Protein AF-A0A5N5QBH6-F1 (afdb_monomer_lite)

Secondary structure (DSSP, 8-state):
---EEEEE-S--TTTTTSEEEEEEEEEES-STT--EEEEEEEEEETTEEEEEEEEEEESSTT-SSPPEEEEEEEEE-S-HHHHHHHHHHHTSS-EEEEE-SS-BHHHHHHHTT--SSEEEEE-----SS--HHHHHHHHHHHHHHTTSS-HHHHHHHHHHHHHHHHHHHHHHTT-

Sequence (175 aa):
MDNITVDNTVPVEHNEAWKLQRVTLHISPYITDRIVWKMLVWETNGLDSRIVDIFPAYDDINGAEGRATGVTVSLNLKDPRLVNLELEDECRGSFIDISMSQGNHGHLMSFLGINIIGSNAVGFRVPHRGDRVDFYLGILEHLSHIGILDPADCDDAYVYTGLIEIGCLDARQKI

Structure (mmCIF, N/CA/C/O backbone):
data_AF-A0A5N5QBH6-F1
#
_entry.id   AF-A0A5N5QBH6-F1
#
loop_
_atom_site.group_PDB
_atom_site.id
_atom_site.type_symbol
_atom_site.label_atom_id
_atom_site.label_alt_id
_atom_site.label_comp_id
_atom_site.label_asym_id
_atom_site.label_entity_id
_atom_site.label_seq_id
_atom_site.pdbx_PDB_ins_code
_atom_site.Cartn_x
_atom_site.Cartn_y
_atom_site.Cartn_z
_atom_site.occupancy
_atom_site.B_iso_or_equiv
_atom_site.auth_seq_id
_atom_site.auth_comp_id
_atom_site.auth_asym_id
_atom_site.auth_atom_id
_atom_site.pdbx_PDB_model_num
ATOM 1 N N . MET A 1 1 ? -12.413 -10.225 -18.796 1.00 50.81 1 MET A N 1
ATOM 2 C CA . MET A 1 1 ? -11.745 -9.693 -17.595 1.00 50.81 1 MET A CA 1
ATOM 3 C C . MET A 1 1 ? -10.815 -10.783 -17.146 1.00 50.81 1 MET A C 1
ATOM 5 O O . MET A 1 1 ? -11.277 -11.910 -17.006 1.00 50.81 1 MET A O 1
ATOM 9 N N . ASP A 1 2 ? -9.535 -10.472 -17.034 1.00 58.38 2 ASP A N 1
ATOM 10 C CA . ASP A 1 2 ? -8.555 -11.445 -16.579 1.00 58.38 2 ASP A CA 1
ATOM 11 C C . ASP A 1 2 ? -8.460 -11.317 -15.061 1.00 58.38 2 ASP A C 1
ATOM 13 O O . ASP A 1 2 ? -8.288 -10.211 -14.550 1.00 58.38 2 ASP A O 1
ATOM 17 N N . ASN A 1 3 ? -8.624 -12.427 -14.348 1.00 66.19 3 ASN A N 1
ATOM 18 C CA . ASN A 1 3 ? -8.496 -12.442 -12.897 1.00 66.19 3 ASN A CA 1
ATOM 19 C C . ASN A 1 3 ? -7.013 -12.487 -12.524 1.00 66.19 3 ASN A C 1
ATOM 21 O O . ASN A 1 3 ? -6.243 -13.205 -13.163 1.00 66.19 3 ASN A O 1
ATOM 25 N N . ILE A 1 4 ? -6.639 -11.765 -11.471 1.00 75.25 4 ILE A N 1
ATOM 26 C CA . ILE A 1 4 ? -5.353 -11.954 -10.793 1.00 75.25 4 ILE A CA 1
ATOM 27 C C . ILE A 1 4 ? -5.603 -12.601 -9.430 1.00 75.25 4 ILE A C 1
ATOM 29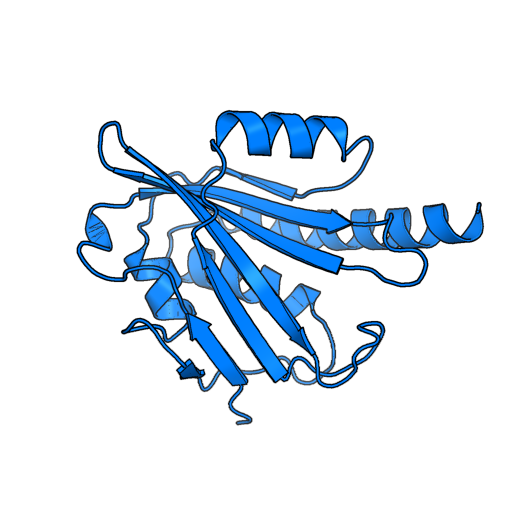 O O . ILE A 1 4 ? -6.685 -12.456 -8.849 1.00 75.25 4 ILE A O 1
ATOM 33 N N . THR A 1 5 ? -4.610 -13.326 -8.927 1.00 83.88 5 THR A N 1
ATOM 34 C CA . THR A 1 5 ? -4.676 -13.927 -7.591 1.00 83.88 5 THR A CA 1
ATOM 35 C C . THR A 1 5 ? -4.112 -12.961 -6.561 1.00 83.88 5 THR A C 1
ATOM 37 O O . THR A 1 5 ? -3.002 -12.465 -6.723 1.00 83.88 5 THR A O 1
ATOM 40 N N . VAL A 1 6 ? -4.855 -12.705 -5.491 1.00 86.38 6 VAL A N 1
ATOM 41 C CA . VAL A 1 6 ? -4.378 -11.951 -4.332 1.00 86.38 6 VAL A CA 1
ATOM 42 C C . VAL A 1 6 ? -4.112 -12.918 -3.184 1.00 86.38 6 VAL A C 1
ATOM 44 O O . VAL A 1 6 ? -5.047 -13.470 -2.603 1.00 86.38 6 VAL A O 1
ATOM 47 N N . ASP A 1 7 ? -2.842 -13.131 -2.859 1.00 88.50 7 ASP A N 1
ATOM 48 C CA . ASP A 1 7 ? -2.401 -13.973 -1.752 1.00 88.50 7 ASP A CA 1
ATOM 49 C C . ASP A 1 7 ? -2.276 -13.129 -0.486 1.00 88.50 7 ASP A C 1
ATOM 51 O O . ASP A 1 7 ? -1.340 -12.346 -0.315 1.00 88.50 7 ASP A O 1
ATOM 55 N N . ASN A 1 8 ? -3.253 -13.277 0.404 1.00 91.31 8 ASN A N 1
ATOM 56 C CA . ASN A 1 8 ? -3.373 -12.471 1.606 1.00 91.31 8 ASN A CA 1
ATOM 57 C C . ASN A 1 8 ? -2.979 -13.258 2.861 1.00 91.31 8 ASN A C 1
ATOM 59 O O . ASN A 1 8 ? -3.541 -14.317 3.142 1.00 91.31 8 ASN A O 1
ATOM 63 N N . THR A 1 9 ? -2.082 -12.699 3.670 1.00 91.44 9 THR A N 1
ATOM 64 C CA . THR A 1 9 ? -1.780 -13.190 5.025 1.00 91.44 9 THR A CA 1
ATOM 65 C C . THR A 1 9 ? -2.242 -12.237 6.126 1.00 91.44 9 THR A C 1
ATOM 67 O O . THR A 1 9 ? -2.081 -12.540 7.308 1.00 91.44 9 THR A O 1
ATOM 70 N N . VAL A 1 10 ? -2.838 -11.095 5.768 1.00 91.19 10 VAL A N 1
ATOM 71 C CA . VAL A 1 10 ? -3.328 -10.101 6.723 1.00 91.19 10 VAL A CA 1
ATOM 72 C C . VAL A 1 10 ? -4.711 -10.498 7.252 1.00 91.19 10 VAL A C 1
ATOM 74 O O . VAL A 1 10 ? -5.628 -10.725 6.458 1.00 91.19 10 VAL A O 1
ATOM 77 N N . PRO A 1 11 ? -4.911 -10.559 8.581 1.00 89.75 11 PRO A N 1
ATOM 78 C CA . PRO A 1 11 ? -6.229 -10.785 9.158 1.00 89.75 11 PRO A CA 1
ATOM 79 C C . PRO A 1 11 ? -7.208 -9.665 8.800 1.00 89.75 11 PRO A C 1
ATOM 81 O O . PRO A 1 11 ? -6.932 -8.486 9.034 1.00 89.75 11 PRO A O 1
ATOM 84 N N . VAL A 1 12 ? -8.368 -10.072 8.282 1.00 87.69 12 VAL A N 1
ATOM 85 C CA . VAL A 1 12 ? -9.475 -9.195 7.864 1.00 87.69 12 VAL A CA 1
ATOM 86 C C . VAL A 1 12 ? -10.496 -8.938 8.976 1.00 87.69 12 VAL A C 1
ATOM 88 O O . VAL A 1 12 ? -11.405 -8.125 8.816 1.00 87.69 12 VAL A O 1
ATOM 91 N N . GLU A 1 13 ? -10.391 -9.640 10.103 1.00 83.56 13 GLU A N 1
ATOM 92 C CA . GLU A 1 13 ? -11.281 -9.431 11.244 1.00 83.56 13 GLU A CA 1
ATOM 93 C C . GLU A 1 13 ? -11.045 -8.047 11.856 1.00 83.56 13 GLU A C 1
ATOM 95 O O . GLU A 1 13 ? -9.929 -7.524 11.855 1.00 83.56 13 GLU A O 1
ATOM 100 N N . HIS A 1 14 ? -12.106 -7.443 12.397 1.00 86.75 14 HIS A N 1
ATOM 101 C CA . HIS A 1 14 ? -12.047 -6.101 12.990 1.00 86.75 14 HIS A CA 1
ATOM 102 C C . HIS A 1 14 ? -11.484 -5.032 12.034 1.00 86.75 14 HIS A C 1
ATOM 104 O O . HIS A 1 14 ? -10.867 -4.059 12.470 1.00 86.75 14 HIS A O 1
ATOM 110 N N . ASN A 1 15 ? -11.707 -5.195 10.728 1.00 87.94 15 ASN A N 1
ATOM 111 C CA . ASN A 1 15 ? -11.203 -4.299 9.687 1.00 87.94 15 ASN A CA 1
ATOM 112 C C . ASN A 1 15 ? -11.596 -2.819 9.886 1.00 87.94 15 ASN A C 1
ATOM 114 O O . ASN A 1 15 ? -10.839 -1.926 9.516 1.00 87.94 15 ASN A O 1
ATOM 118 N N . GLU A 1 16 ? -12.731 -2.532 10.521 1.00 93.00 16 GLU A N 1
ATOM 119 C CA . GLU A 1 16 ? -13.155 -1.166 10.838 1.00 93.00 16 GLU A CA 1
ATOM 120 C C . GLU A 1 16 ? -12.352 -0.518 11.977 1.00 93.00 16 GLU A C 1
ATOM 122 O O . GLU A 1 16 ? -12.284 0.715 12.048 1.00 93.00 16 GLU A O 1
ATOM 127 N N . ALA A 1 17 ? -11.756 -1.321 12.866 1.00 94.62 17 ALA A N 1
ATOM 128 C CA . ALA A 1 17 ? -10.975 -0.847 14.009 1.00 94.62 17 ALA A CA 1
ATOM 129 C C . ALA A 1 17 ? -9.577 -0.365 13.594 1.00 94.62 17 ALA A C 1
ATOM 131 O O . ALA A 1 17 ? -9.055 0.581 14.181 1.00 94.62 17 ALA A O 1
ATOM 132 N N . TRP A 1 18 ? -9.006 -0.969 12.550 1.00 95.62 18 TRP A N 1
ATOM 133 C CA . TRP A 1 18 ? -7.720 -0.581 11.976 1.00 95.62 18 TRP A CA 1
ATOM 134 C C . TRP A 1 18 ? -7.880 0.634 11.062 1.00 95.62 18 TRP A C 1
ATOM 136 O O . TRP A 1 18 ? -8.433 0.533 9.968 1.00 95.62 18 TRP A O 1
ATOM 146 N N . LYS A 1 19 ? -7.420 1.798 11.517 1.00 96.19 19 LYS A N 1
ATOM 147 C CA . LYS A 1 19 ? -7.484 3.066 10.786 1.00 96.19 19 LYS A CA 1
ATOM 148 C C . LYS A 1 19 ? -6.262 3.231 9.905 1.00 96.19 19 LYS A C 1
ATOM 150 O O . LYS A 1 19 ? -5.141 3.104 10.391 1.00 96.19 19 LYS A O 1
ATOM 155 N N . LEU A 1 20 ? -6.482 3.565 8.637 1.00 94.31 20 LEU A N 1
ATOM 156 C CA . LEU A 1 20 ? -5.394 3.918 7.727 1.00 94.31 20 LEU A CA 1
ATOM 157 C C . LEU A 1 20 ? -4.767 5.224 8.221 1.00 94.31 20 LEU A C 1
ATOM 159 O O . LEU A 1 20 ? -5.491 6.164 8.532 1.00 94.31 20 LEU A O 1
ATOM 163 N N . GLN A 1 21 ? -3.445 5.262 8.343 1.00 92.25 21 GLN A N 1
ATOM 164 C CA . GLN A 1 21 ? -2.701 6.459 8.745 1.00 92.25 21 GLN A CA 1
ATOM 165 C C . GLN A 1 21 ? -1.912 7.036 7.583 1.00 92.25 21 GLN A C 1
ATOM 167 O O . GLN A 1 21 ? -1.818 8.251 7.432 1.00 92.25 21 GLN A O 1
ATOM 172 N N . ARG A 1 22 ? -1.313 6.163 6.772 1.00 90.62 22 ARG A N 1
ATOM 173 C CA . ARG A 1 22 ? -0.384 6.584 5.732 1.00 90.62 22 ARG A CA 1
ATOM 174 C C . ARG A 1 22 ? -0.218 5.511 4.675 1.00 90.62 22 ARG A C 1
ATOM 176 O O . ARG A 1 22 ? -0.165 4.327 5.011 1.00 90.62 22 ARG A O 1
ATOM 183 N N . VAL A 1 23 ? -0.081 5.937 3.429 1.00 91.31 23 VAL A N 1
ATOM 184 C CA . VAL A 1 23 ? 0.331 5.095 2.311 1.00 91.31 23 VAL A CA 1
ATOM 185 C C . VAL A 1 23 ? 1.683 5.587 1.820 1.00 91.31 23 VAL A C 1
ATOM 187 O O . VAL A 1 23 ? 1.852 6.770 1.546 1.00 91.31 23 VAL A O 1
ATOM 190 N N . THR A 1 24 ? 2.642 4.678 1.699 1.00 89.31 24 THR A N 1
ATOM 191 C CA . THR A 1 24 ? 3.954 4.970 1.127 1.00 89.31 24 THR A CA 1
ATOM 192 C C . THR A 1 24 ? 4.167 4.098 -0.106 1.00 89.31 24 THR A C 1
ATOM 194 O O . THR A 1 24 ? 4.125 2.871 -0.013 1.00 89.31 24 THR A O 1
ATOM 197 N N . LEU A 1 25 ? 4.393 4.720 -1.262 1.00 87.31 25 LEU A N 1
ATOM 198 C CA . LEU A 1 25 ? 4.793 4.052 -2.498 1.00 87.31 25 LEU A CA 1
ATOM 199 C C . LEU A 1 25 ? 6.301 4.167 -2.662 1.00 87.31 25 LEU A C 1
ATOM 201 O O . LEU A 1 25 ? 6.833 5.259 -2.846 1.00 87.31 25 LEU A O 1
ATOM 205 N N . HIS A 1 26 ? 6.980 3.031 -2.606 1.00 81.38 26 HIS A N 1
ATOM 206 C CA . HIS A 1 26 ? 8.421 2.940 -2.752 1.00 81.38 26 HIS A CA 1
ATOM 207 C C . HIS A 1 26 ? 8.797 2.301 -4.087 1.00 81.38 26 HIS A C 1
ATOM 209 O O . HIS A 1 26 ? 8.222 1.288 -4.495 1.00 81.38 26 HIS A O 1
ATOM 215 N N . ILE A 1 27 ? 9.797 2.893 -4.738 1.00 76.56 27 ILE A N 1
ATOM 216 C CA . ILE A 1 27 ? 10.295 2.499 -6.051 1.00 76.56 27 ILE A CA 1
ATOM 217 C C . ILE A 1 27 ? 11.809 2.327 -5.905 1.00 76.56 27 ILE A C 1
ATOM 219 O O . ILE A 1 27 ? 12.559 3.296 -5.907 1.00 76.56 27 ILE A O 1
ATOM 223 N N . SER A 1 28 ? 12.269 1.088 -5.719 1.00 68.44 28 SER A N 1
ATOM 224 C CA . SER A 1 28 ? 13.682 0.834 -5.411 1.00 68.44 28 SER A CA 1
ATOM 225 C C . SER A 1 28 ? 14.567 0.913 -6.668 1.00 68.44 28 SER A C 1
ATOM 227 O O . SER A 1 28 ? 14.327 0.161 -7.627 1.00 68.44 28 SER A O 1
ATOM 229 N N . PRO A 1 29 ? 15.639 1.735 -6.672 1.00 61.44 29 PRO A N 1
ATOM 230 C CA . PRO A 1 29 ? 16.611 1.761 -7.764 1.00 61.44 29 PRO A CA 1
ATOM 231 C C . PRO A 1 29 ? 17.669 0.647 -7.656 1.00 61.44 29 PRO A C 1
ATOM 233 O O . PRO A 1 29 ? 18.286 0.319 -8.669 1.00 61.44 29 PRO A O 1
ATOM 236 N N . TYR A 1 30 ? 17.862 0.066 -6.462 1.00 57.28 30 TYR A N 1
ATOM 237 C CA . TYR A 1 30 ? 19.060 -0.695 -6.065 1.00 57.28 30 TYR A CA 1
ATOM 238 C C . TYR A 1 30 ? 19.055 -2.190 -6.404 1.00 57.28 30 TYR A C 1
ATOM 240 O O . TYR A 1 30 ? 20.068 -2.864 -6.217 1.00 57.28 30 TYR A O 1
ATOM 248 N N . ILE A 1 31 ? 17.948 -2.731 -6.909 1.00 57.09 31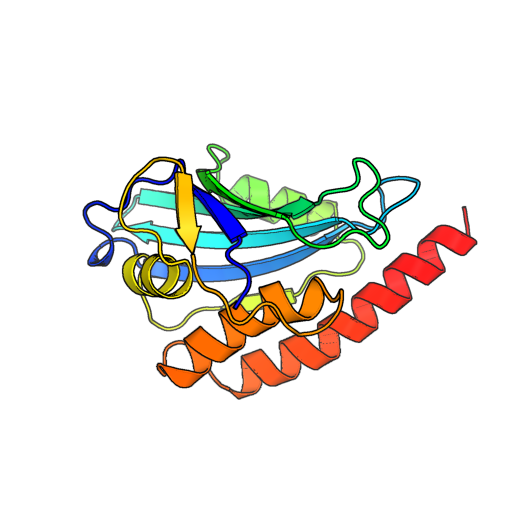 ILE A N 1
ATOM 249 C CA . ILE A 1 31 ? 17.947 -4.093 -7.446 1.00 57.09 31 ILE A CA 1
ATOM 250 C C . ILE A 1 31 ? 18.542 -3.995 -8.847 1.00 57.09 31 ILE A C 1
ATOM 252 O O . ILE A 1 31 ? 17.955 -3.361 -9.722 1.00 57.09 31 ILE A O 1
ATOM 256 N N . THR A 1 32 ? 19.735 -4.577 -9.007 1.00 52.34 32 THR A N 1
ATOM 257 C CA . THR A 1 32 ? 20.738 -4.288 -10.053 1.00 52.34 32 THR A CA 1
ATOM 258 C C . THR A 1 32 ? 20.222 -4.309 -11.491 1.00 52.34 32 THR A C 1
ATOM 260 O O . THR A 1 32 ? 20.833 -3.678 -12.344 1.00 52.34 32 THR A O 1
ATOM 263 N N . ASP A 1 33 ? 19.060 -4.922 -11.740 1.00 51.81 33 ASP A N 1
ATOM 264 C CA . ASP A 1 33 ? 18.459 -5.016 -13.071 1.00 51.81 33 ASP A CA 1
ATOM 265 C C . ASP A 1 33 ? 17.000 -4.490 -13.155 1.00 51.81 33 ASP A C 1
ATOM 267 O O . ASP A 1 33 ? 16.386 -4.620 -14.214 1.00 51.81 33 ASP A O 1
ATOM 271 N N . ARG A 1 34 ? 16.359 -3.999 -12.065 1.00 58.25 34 ARG A N 1
ATOM 272 C CA . ARG A 1 34 ? 14.871 -3.876 -12.012 1.00 58.25 34 ARG A CA 1
ATOM 273 C C . ARG A 1 34 ? 14.305 -2.803 -11.097 1.00 58.25 34 ARG A C 1
ATOM 275 O O . ARG A 1 34 ? 14.744 -2.640 -9.964 1.00 58.25 34 ARG A O 1
ATOM 282 N N . ILE A 1 35 ? 13.227 -2.151 -11.551 1.00 60.66 35 ILE A N 1
ATOM 283 C CA . ILE A 1 35 ? 12.364 -1.319 -10.698 1.00 60.66 35 ILE A CA 1
ATOM 284 C C . ILE A 1 35 ? 11.426 -2.234 -9.910 1.00 60.66 35 ILE A C 1
ATOM 286 O O . ILE A 1 35 ? 10.553 -2.884 -10.490 1.00 60.66 35 ILE A O 1
ATOM 290 N N . VAL A 1 36 ? 11.603 -2.273 -8.589 1.00 69.94 36 VAL A N 1
ATOM 291 C CA . VAL A 1 36 ? 10.678 -2.959 -7.684 1.00 69.94 36 VAL A CA 1
ATOM 292 C C . VAL A 1 36 ? 9.823 -1.929 -6.979 1.00 69.94 36 VAL A C 1
ATOM 294 O O . VAL A 1 36 ? 10.326 -1.064 -6.263 1.00 69.94 36 VAL A O 1
ATOM 297 N N . TRP A 1 37 ? 8.526 -2.065 -7.205 1.00 76.88 37 TRP A N 1
ATOM 298 C CA . TRP A 1 37 ? 7.502 -1.285 -6.550 1.00 76.88 37 TRP A CA 1
ATOM 299 C C . TRP A 1 37 ? 7.027 -1.988 -5.284 1.00 76.88 37 TRP A C 1
ATOM 301 O O . TRP A 1 37 ? 6.903 -3.216 -5.249 1.00 76.88 37 TRP A O 1
ATOM 311 N N . LYS A 1 38 ? 6.747 -1.197 -4.254 1.00 82.00 38 LYS A N 1
ATOM 312 C CA . LYS A 1 38 ? 6.160 -1.651 -2.998 1.00 82.00 38 LYS A CA 1
ATOM 313 C C . LYS A 1 38 ? 5.209 -0.580 -2.485 1.00 82.00 38 LYS A C 1
ATOM 315 O O . LYS A 1 38 ? 5.607 0.576 -2.380 1.00 82.00 38 LYS A O 1
ATOM 320 N N . MET A 1 39 ? 3.990 -0.965 -2.113 1.00 89.31 39 MET A N 1
ATOM 321 C CA . MET A 1 39 ? 3.112 -0.101 -1.325 1.00 89.31 39 MET A CA 1
ATOM 322 C C . MET A 1 39 ? 3.131 -0.569 0.125 1.00 89.31 39 MET A C 1
ATOM 324 O O . MET A 1 39 ? 2.994 -1.758 0.410 1.00 89.31 39 MET A O 1
ATOM 328 N N . LEU A 1 40 ? 3.311 0.384 1.027 1.00 91.50 40 LEU A N 1
ATOM 329 C CA . LEU A 1 40 ? 3.254 0.213 2.467 1.00 91.50 40 LEU A CA 1
ATOM 330 C C . LEU A 1 40 ? 2.043 0.965 2.983 1.00 91.50 40 LEU A C 1
ATOM 332 O O . LEU A 1 40 ? 1.935 2.169 2.765 1.00 91.50 40 LEU A O 1
ATOM 336 N N . VAL A 1 41 ? 1.157 0.279 3.689 1.00 93.06 41 VAL A N 1
ATOM 337 C CA . VAL A 1 41 ? 0.016 0.916 4.341 1.00 93.06 41 VAL A CA 1
ATOM 338 C C . VAL A 1 41 ? 0.199 0.811 5.842 1.00 93.06 41 VAL A C 1
ATOM 340 O O . VAL A 1 41 ? 0.199 -0.282 6.406 1.00 93.06 41 VAL A O 1
ATOM 343 N N . T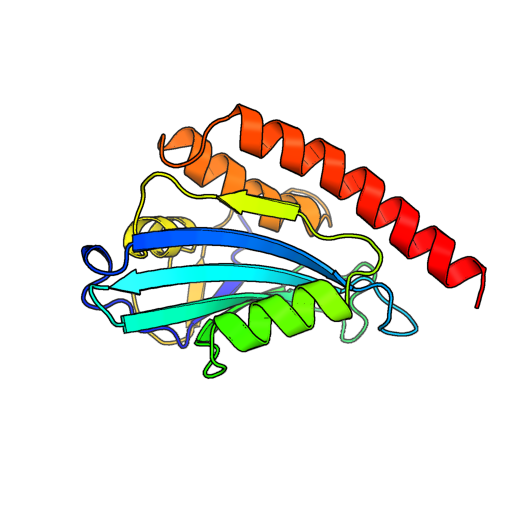RP A 1 42 ? 0.381 1.953 6.494 1.00 92.69 42 TRP A N 1
ATOM 344 C CA . TRP A 1 42 ? 0.443 2.025 7.944 1.00 92.69 42 TRP A CA 1
ATOM 345 C C . TRP A 1 42 ? -0.968 2.141 8.514 1.00 92.69 42 TRP A C 1
ATOM 347 O O . TRP A 1 42 ? -1.727 3.040 8.145 1.00 92.69 42 TRP A O 1
ATOM 357 N N . GLU A 1 43 ? -1.300 1.242 9.439 1.00 94.00 43 GLU A N 1
ATOM 358 C CA . GLU A 1 43 ? -2.579 1.203 10.136 1.00 94.00 43 GLU A CA 1
ATOM 359 C C . GLU A 1 43 ? -2.398 1.230 11.657 1.00 94.00 43 GLU A C 1
ATOM 361 O O . GLU A 1 43 ? -1.417 0.703 12.195 1.00 94.00 43 GLU A O 1
ATOM 366 N N . THR A 1 44 ? -3.376 1.796 12.364 1.00 93.62 44 THR A N 1
ATOM 367 C CA . THR A 1 44 ? -3.415 1.835 13.834 1.00 93.62 44 THR A CA 1
ATOM 368 C C . THR A 1 44 ? -4.757 1.374 14.387 1.00 93.62 44 THR A C 1
ATOM 370 O O . THR A 1 44 ? -5.802 1.560 13.767 1.00 93.62 44 THR A O 1
ATOM 373 N N . ASN A 1 45 ? -4.738 0.781 15.578 1.00 93.75 45 ASN A N 1
ATOM 374 C CA . ASN A 1 45 ? -5.927 0.432 16.350 1.00 93.75 45 ASN A CA 1
ATOM 375 C C . ASN A 1 45 ? -5.658 0.725 17.834 1.00 93.75 45 ASN A C 1
ATOM 377 O O . ASN A 1 45 ? -5.010 -0.052 18.532 1.00 93.75 45 ASN A O 1
ATOM 381 N N . GLY A 1 46 ? -6.109 1.884 18.317 1.00 89.69 46 GLY A N 1
ATOM 382 C CA . GLY A 1 46 ? -5.770 2.348 19.663 1.00 89.69 46 GLY A CA 1
ATOM 383 C C . GLY A 1 46 ? -4.263 2.587 19.810 1.00 89.69 46 GLY A C 1
ATOM 384 O O . GLY A 1 46 ? -3.730 3.516 19.209 1.00 89.69 46 GLY A O 1
ATOM 385 N N . LEU A 1 47 ? -3.594 1.767 20.625 1.00 89.00 47 LEU A N 1
ATOM 386 C CA . LEU A 1 47 ? -2.136 1.813 20.819 1.00 89.00 47 LEU A CA 1
ATOM 387 C C . LEU A 1 47 ? -1.375 0.844 19.905 1.00 89.00 47 LEU A C 1
ATOM 389 O O . LEU A 1 47 ? -0.152 0.944 19.806 1.00 89.00 47 LEU A O 1
ATOM 393 N N . ASP A 1 48 ? -2.083 -0.073 19.247 1.00 90.19 48 ASP A N 1
ATOM 394 C CA . ASP A 1 48 ? -1.478 -1.029 18.333 1.00 90.19 48 ASP A CA 1
ATOM 395 C C . ASP A 1 48 ? -1.241 -0.382 16.968 1.00 90.19 48 ASP A C 1
ATOM 397 O O . ASP A 1 48 ? -2.001 0.476 16.506 1.00 90.19 48 ASP A O 1
ATOM 401 N N . SER A 1 49 ? -0.177 -0.816 16.300 1.00 90.94 49 SER A N 1
ATOM 402 C CA . SER A 1 49 ? 0.174 -0.351 14.962 1.00 90.94 49 SER A CA 1
ATOM 403 C C . SER A 1 49 ? 0.750 -1.487 14.133 1.00 90.94 49 SER A C 1
ATOM 405 O O . SER A 1 49 ? 1.396 -2.384 14.673 1.00 90.94 49 SER A O 1
ATOM 407 N N . ARG A 1 50 ? 0.498 -1.458 12.825 1.00 91.81 50 ARG A N 1
ATOM 408 C CA . ARG A 1 50 ? 1.007 -2.458 11.885 1.00 91.81 50 ARG A CA 1
ATOM 409 C C . ARG A 1 50 ? 1.234 -1.851 10.513 1.00 91.81 50 ARG A C 1
ATOM 411 O O . ARG A 1 50 ? 0.609 -0.853 10.160 1.00 91.81 50 ARG A O 1
ATOM 418 N N . ILE A 1 51 ? 2.095 -2.489 9.735 1.00 92.75 51 ILE A N 1
ATOM 419 C CA . ILE A 1 51 ? 2.278 -2.168 8.325 1.00 92.75 51 ILE A CA 1
ATOM 420 C C . ILE A 1 51 ? 1.767 -3.339 7.493 1.00 92.75 51 ILE A C 1
ATOM 422 O O . ILE A 1 51 ? 2.092 -4.499 7.755 1.00 92.75 51 ILE A O 1
ATOM 426 N N . VAL A 1 52 ? 0.954 -3.016 6.496 1.00 93.12 52 VAL A N 1
ATOM 427 C CA . VAL A 1 52 ? 0.526 -3.932 5.447 1.00 93.12 52 VAL A CA 1
ATOM 428 C C . VAL A 1 52 ? 1.383 -3.660 4.221 1.00 93.12 52 VAL A C 1
ATOM 430 O O . VAL A 1 52 ? 1.346 -2.568 3.656 1.00 93.12 52 VAL A O 1
ATOM 433 N N . ASP A 1 53 ? 2.156 -4.659 3.817 1.00 91.50 53 ASP A N 1
ATOM 434 C CA . ASP A 1 53 ? 2.924 -4.613 2.583 1.00 91.50 53 ASP A CA 1
ATOM 435 C C . ASP A 1 53 ? 2.073 -5.162 1.429 1.00 91.50 53 ASP A C 1
ATOM 437 O O . ASP A 1 53 ? 1.485 -6.241 1.548 1.00 91.50 53 ASP A O 1
ATOM 441 N N . ILE A 1 54 ? 2.049 -4.447 0.302 1.00 89.12 54 ILE A N 1
ATOM 442 C CA . ILE A 1 54 ? 1.378 -4.855 -0.937 1.00 89.12 54 ILE A CA 1
ATOM 443 C C . ILE A 1 54 ? 2.413 -4.914 -2.063 1.00 89.12 54 ILE A C 1
ATOM 445 O O . ILE A 1 54 ? 2.993 -3.897 -2.473 1.00 89.12 54 ILE A O 1
ATOM 449 N N . PHE A 1 55 ? 2.618 -6.124 -2.582 1.00 82.69 55 PHE A N 1
ATOM 450 C CA . PHE A 1 55 ? 3.591 -6.423 -3.626 1.00 82.69 55 PHE A CA 1
ATOM 451 C C . PHE A 1 55 ? 2.932 -7.127 -4.813 1.00 82.69 55 PHE A C 1
ATOM 453 O O . PHE A 1 55 ? 2.263 -8.133 -4.61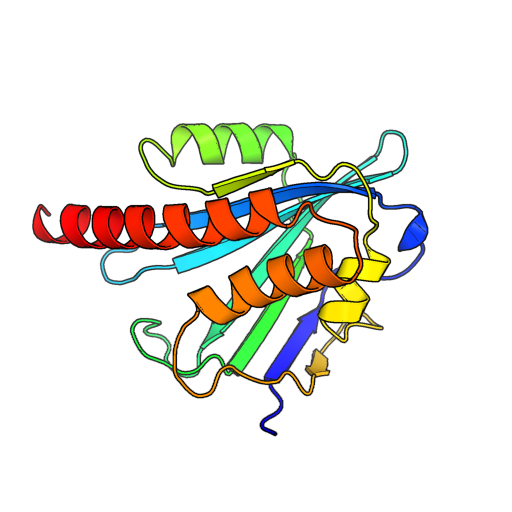8 1.00 82.69 55 PHE A O 1
ATOM 460 N N . PRO A 1 56 ? 3.151 -6.692 -6.053 1.00 75.44 56 PRO A N 1
ATOM 461 C CA . PRO A 1 56 ? 2.736 -7.425 -7.231 1.00 75.44 56 PRO A CA 1
ATOM 462 C C . PRO A 1 56 ? 3.631 -8.649 -7.441 1.00 75.44 56 PRO A C 1
ATOM 464 O O . PRO A 1 56 ? 4.857 -8.577 -7.332 1.00 75.44 56 PRO A O 1
ATOM 467 N N . ALA A 1 57 ? 3.002 -9.766 -7.787 1.00 72.31 57 ALA A N 1
ATOM 468 C CA . ALA A 1 57 ? 3.647 -10.934 -8.363 1.00 72.31 57 ALA A CA 1
ATOM 469 C C . ALA A 1 57 ? 3.605 -10.820 -9.895 1.00 72.31 57 ALA A C 1
ATOM 471 O O . ALA A 1 57 ? 2.612 -10.356 -10.459 1.00 72.31 57 ALA A O 1
ATOM 472 N N . TYR A 1 58 ? 4.673 -11.237 -10.575 1.00 68.12 58 TYR A N 1
ATOM 473 C CA . TYR A 1 58 ? 4.800 -11.162 -12.035 1.00 68.12 58 TYR A CA 1
ATOM 474 C C . TYR A 1 58 ? 5.103 -12.543 -12.625 1.00 68.12 58 TYR A C 1
ATOM 476 O O . TYR A 1 58 ? 5.780 -13.341 -11.978 1.00 68.12 58 TYR A O 1
ATOM 484 N N . ASP A 1 59 ? 4.621 -12.807 -13.848 1.00 56.09 59 ASP A N 1
ATOM 485 C CA . ASP A 1 59 ? 4.852 -14.067 -14.592 1.00 56.09 59 ASP A CA 1
ATOM 486 C C . ASP A 1 59 ? 6.346 -14.321 -14.833 1.00 56.09 59 ASP A C 1
ATOM 488 O O . ASP A 1 59 ? 6.825 -15.453 -14.760 1.00 56.09 59 ASP A O 1
ATOM 492 N N . ASP A 1 60 ? 7.098 -13.250 -15.083 1.00 55.41 60 ASP A N 1
ATOM 493 C CA . ASP A 1 60 ? 8.538 -13.325 -15.239 1.00 55.41 60 ASP A CA 1
ATOM 494 C C . ASP A 1 60 ? 9.233 -13.111 -13.901 1.00 55.41 60 ASP A C 1
ATOM 496 O O . ASP A 1 60 ? 9.128 -12.047 -13.279 1.00 55.41 60 ASP A O 1
ATOM 500 N N . ILE A 1 61 ? 10.097 -14.075 -13.561 1.00 50.28 61 ILE A N 1
ATOM 501 C CA . ILE A 1 61 ? 11.105 -13.996 -12.489 1.00 50.28 61 ILE A CA 1
ATOM 502 C C . ILE A 1 61 ? 11.928 -12.706 -12.607 1.00 50.28 61 ILE A C 1
ATOM 504 O O . ILE A 1 61 ? 12.578 -12.327 -11.640 1.00 50.28 61 ILE A O 1
ATOM 508 N N . ASN A 1 62 ? 11.883 -12.020 -13.760 1.00 49.66 62 ASN A N 1
ATOM 509 C CA . ASN A 1 62 ? 12.693 -10.867 -14.107 1.00 49.66 62 ASN A CA 1
ATOM 510 C C . ASN A 1 62 ? 12.029 -9.498 -14.056 1.00 49.66 62 ASN A C 1
ATOM 512 O O . ASN A 1 62 ? 12.740 -8.524 -14.264 1.00 49.66 62 ASN A O 1
ATOM 516 N N . GLY A 1 63 ? 10.742 -9.393 -13.714 1.00 49.78 63 GLY A N 1
ATOM 517 C CA . GLY A 1 63 ? 10.144 -8.151 -13.230 1.00 49.78 63 GLY A CA 1
ATOM 518 C C . GLY A 1 63 ? 10.538 -6.854 -13.967 1.00 49.78 63 GLY A C 1
ATOM 519 O O . GLY A 1 63 ? 10.642 -5.832 -13.302 1.00 49.78 63 GLY A O 1
ATOM 520 N N . ALA A 1 64 ? 10.764 -6.878 -15.279 1.00 47.12 64 ALA A N 1
ATOM 521 C CA . ALA A 1 64 ? 11.106 -5.693 -16.069 1.00 47.12 64 ALA A CA 1
ATOM 522 C C . ALA A 1 64 ? 9.948 -5.302 -16.998 1.00 47.12 64 ALA A C 1
ATOM 524 O O . ALA A 1 64 ? 9.663 -4.123 -17.145 1.00 47.12 64 ALA A O 1
ATOM 525 N N . GLU A 1 65 ? 9.228 -6.287 -17.546 1.00 50.66 65 GLU A N 1
ATOM 526 C CA . GLU A 1 65 ? 8.148 -6.071 -18.531 1.00 50.66 65 GLU A CA 1
ATOM 527 C C . GLU A 1 65 ? 6.992 -7.084 -18.382 1.00 50.66 65 GLU A C 1
ATOM 529 O O . GLU A 1 65 ? 6.023 -7.075 -19.140 1.00 50.66 65 GLU A O 1
ATOM 534 N N . GLY A 1 66 ? 7.095 -7.984 -17.399 1.00 53.28 66 GLY A N 1
ATOM 535 C CA . GLY A 1 66 ? 6.145 -9.072 -17.200 1.00 53.28 66 GLY A CA 1
ATOM 536 C C . GLY A 1 66 ? 4.798 -8.573 -16.691 1.00 53.28 66 GLY A C 1
ATOM 537 O O . GLY A 1 66 ? 4.726 -7.692 -15.829 1.00 53.28 66 GLY A O 1
ATOM 538 N N . ARG A 1 67 ? 3.728 -9.187 -17.195 1.00 61.00 67 ARG A N 1
ATOM 539 C CA . ARG A 1 67 ? 2.363 -8.979 -16.718 1.00 61.00 67 ARG A CA 1
ATOM 540 C C . ARG A 1 67 ? 2.267 -9.336 -15.229 1.00 61.00 67 ARG A C 1
ATOM 542 O O . ARG A 1 67 ? 2.812 -10.353 -14.797 1.00 61.00 67 ARG A O 1
ATOM 549 N N . ALA A 1 68 ? 1.566 -8.512 -14.449 1.00 66.75 68 ALA A N 1
ATOM 550 C CA . ALA A 1 68 ? 1.216 -8.869 -13.078 1.00 66.75 68 ALA A CA 1
ATOM 551 C C . ALA A 1 68 ? 0.297 -10.103 -13.084 1.00 66.75 68 ALA A C 1
ATOM 553 O O . ALA A 1 68 ? -0.761 -10.097 -13.721 1.00 66.75 68 ALA A O 1
ATOM 554 N N . THR A 1 69 ? 0.715 -11.156 -12.390 1.00 71.81 69 THR A N 1
ATOM 555 C CA . THR A 1 69 ? -0.026 -12.417 -12.214 1.00 71.81 69 THR A CA 1
ATOM 556 C C . THR A 1 69 ? -0.846 -12.436 -10.946 1.00 71.81 69 THR A C 1
ATOM 558 O O . THR A 1 69 ? -1.830 -13.170 -10.835 1.00 71.81 69 THR A O 1
ATOM 561 N N . GLY A 1 70 ? -0.435 -11.624 -9.983 1.00 77.81 70 GLY A N 1
ATOM 562 C CA . GLY A 1 70 ? -1.035 -11.603 -8.674 1.00 77.81 70 GLY A CA 1
ATOM 563 C C . GLY A 1 70 ? -0.522 -10.468 -7.818 1.00 77.81 70 GLY A C 1
ATOM 564 O O . GLY A 1 70 ? 0.237 -9.608 -8.265 1.00 77.81 70 GLY A O 1
ATOM 565 N N . VAL A 1 71 ? -0.961 -10.482 -6.571 1.00 83.00 71 VAL A N 1
ATOM 566 C CA . VAL A 1 71 ? -0.583 -9.523 -5.543 1.00 83.00 71 VAL A CA 1
ATOM 567 C C . VAL A 1 71 ? -0.416 -10.285 -4.240 1.00 83.00 71 VAL A C 1
ATOM 569 O O . VAL A 1 71 ? -1.318 -10.995 -3.817 1.00 83.00 71 VAL A O 1
ATOM 572 N N . THR A 1 72 ? 0.713 -10.110 -3.579 1.00 87.81 72 THR A N 1
ATOM 573 C CA . THR A 1 72 ? 0.925 -10.551 -2.208 1.00 87.81 72 THR A CA 1
ATOM 574 C C . THR A 1 72 ? 0.587 -9.407 -1.267 1.00 87.81 72 THR A C 1
ATOM 576 O O . THR A 1 72 ? 1.118 -8.303 -1.405 1.00 87.81 72 THR A O 1
ATOM 579 N N . VAL A 1 73 ? -0.270 -9.685 -0.289 1.00 91.00 73 VAL A N 1
ATOM 580 C CA . VAL A 1 73 ? -0.645 -8.755 0.777 1.00 91.00 73 VAL A CA 1
ATOM 581 C C . VAL A 1 73 ? -0.262 -9.385 2.103 1.00 91.00 73 VAL A C 1
ATOM 583 O O . VAL A 1 73 ? -0.762 -10.451 2.464 1.00 91.00 73 VAL A O 1
ATOM 586 N N . SER A 1 74 ? 0.663 -8.759 2.825 1.00 92.81 74 SER A N 1
ATOM 587 C CA . SER A 1 74 ? 1.259 -9.375 4.010 1.00 92.81 74 SER A CA 1
ATOM 588 C C . SER A 1 74 ? 1.460 -8.411 5.160 1.00 92.81 74 SER A C 1
ATOM 590 O O . SER A 1 74 ? 1.755 -7.236 4.955 1.00 92.81 74 SER A O 1
ATOM 592 N N . LEU A 1 75 ? 1.357 -8.933 6.383 1.00 90.88 75 LEU A N 1
ATOM 593 C CA . LEU A 1 75 ? 1.745 -8.188 7.574 1.00 90.88 75 LEU A CA 1
ATOM 594 C C . LEU A 1 75 ? 3.262 -8.079 7.655 1.00 90.88 75 LEU A C 1
ATOM 596 O O . LEU A 1 75 ? 3.974 -9.084 7.694 1.00 90.88 75 LEU A O 1
ATOM 600 N N . ASN A 1 76 ? 3.738 -6.849 7.765 1.00 85.62 76 ASN A N 1
ATOM 601 C CA . ASN A 1 76 ? 5.108 -6.565 8.123 1.00 85.62 76 ASN A CA 1
ATOM 602 C C . ASN A 1 76 ? 5.226 -6.547 9.652 1.00 85.62 76 ASN A C 1
ATOM 604 O O . ASN A 1 76 ? 4.569 -5.762 10.335 1.00 85.62 76 ASN A O 1
ATOM 608 N N . LEU A 1 77 ? 6.051 -7.450 10.182 1.00 83.44 77 LEU A N 1
ATOM 609 C CA . LEU A 1 77 ? 6.266 -7.614 11.622 1.00 83.44 77 LEU A CA 1
ATOM 610 C C . LEU A 1 77 ? 7.334 -6.660 12.181 1.00 83.44 77 LEU A C 1
ATOM 612 O O . LEU A 1 77 ? 7.618 -6.701 13.379 1.00 83.44 77 LEU A O 1
ATOM 616 N N . LYS A 1 78 ? 7.957 -5.830 11.334 1.00 81.06 78 LYS A N 1
ATOM 617 C CA . LYS A 1 78 ? 8.887 -4.792 11.785 1.00 81.06 78 LYS A CA 1
ATOM 618 C C . LYS A 1 78 ? 8.127 -3.666 12.489 1.00 81.06 78 LYS A C 1
ATOM 620 O O . LYS A 1 78 ? 6.992 -3.350 12.140 1.00 81.06 78 LYS A O 1
ATOM 625 N N . ASP A 1 79 ? 8.792 -3.026 13.450 1.00 79.69 79 ASP A N 1
ATOM 626 C CA . ASP A 1 79 ? 8.281 -1.807 14.084 1.00 79.69 79 ASP A CA 1
ATOM 627 C C . ASP A 1 79 ? 8.086 -0.717 13.010 1.00 79.69 79 ASP A C 1
ATOM 629 O O . ASP A 1 79 ? 9.050 -0.400 12.301 1.00 79.69 79 ASP A O 1
ATOM 633 N N . PRO A 1 80 ? 6.888 -0.113 12.883 1.00 78.44 80 PRO A N 1
ATOM 634 C CA . PRO A 1 80 ? 6.636 0.932 11.896 1.00 78.44 80 PRO A CA 1
ATOM 635 C C . PRO A 1 80 ? 7.609 2.111 11.966 1.00 78.44 80 PRO A C 1
ATOM 637 O O . PRO A 1 80 ? 7.948 2.691 10.940 1.00 78.44 80 PRO A O 1
ATOM 640 N N . ARG A 1 81 ? 8.120 2.446 13.157 1.00 75.88 81 ARG A N 1
ATOM 641 C CA . ARG A 1 81 ? 9.121 3.510 13.322 1.00 75.88 81 ARG A CA 1
ATOM 642 C C . ARG A 1 81 ? 10.455 3.139 12.689 1.00 75.88 81 ARG A C 1
ATOM 644 O O . ARG A 1 81 ? 11.101 4.002 12.108 1.00 75.88 81 ARG A O 1
ATOM 651 N N . LEU A 1 82 ? 10.857 1.873 12.790 1.00 80.56 82 LEU A N 1
ATOM 652 C CA . LEU A 1 82 ? 12.076 1.383 12.148 1.00 80.56 82 LEU A CA 1
ATOM 653 C C . LEU A 1 82 ? 11.908 1.335 10.634 1.00 80.56 82 LEU A C 1
ATOM 655 O O . LEU A 1 82 ? 12.818 1.740 9.929 1.00 80.56 82 LEU A O 1
ATOM 659 N N . VAL A 1 83 ? 10.741 0.916 10.137 1.00 76.81 83 VAL A N 1
ATOM 660 C CA . VAL A 1 83 ? 10.458 0.943 8.694 1.00 76.81 83 VAL A CA 1
ATOM 661 C C . VAL A 1 83 ? 10.508 2.374 8.155 1.00 76.81 83 VAL A C 1
ATOM 663 O O . VAL A 1 83 ? 11.038 2.583 7.074 1.00 76.81 83 VAL A O 1
ATOM 666 N N . ASN A 1 84 ? 10.033 3.370 8.907 1.00 68.81 84 ASN A N 1
ATOM 667 C CA . ASN A 1 84 ? 10.139 4.776 8.498 1.00 68.81 84 ASN A CA 1
ATOM 668 C C . ASN A 1 84 ? 11.584 5.243 8.401 1.00 68.81 84 ASN A C 1
ATOM 670 O O . ASN A 1 84 ? 11.945 5.868 7.415 1.00 68.81 84 ASN A O 1
ATOM 674 N N . LEU A 1 85 ? 12.400 4.907 9.400 1.00 73.75 85 LEU A N 1
ATOM 675 C CA . LEU A 1 85 ? 13.823 5.233 9.389 1.00 73.75 85 LEU A CA 1
ATOM 676 C C . LEU A 1 85 ? 14.548 4.523 8.240 1.00 73.75 85 LEU A C 1
ATOM 678 O O . LEU A 1 85 ? 15.328 5.154 7.541 1.00 73.75 85 LEU A O 1
ATOM 682 N N . GLU A 1 86 ? 14.253 3.241 8.002 1.00 73.88 86 GLU A N 1
ATOM 683 C CA . GLU A 1 86 ? 14.789 2.486 6.864 1.00 73.88 86 GLU A CA 1
ATOM 684 C C . GLU A 1 86 ? 14.381 3.128 5.533 1.00 73.88 86 GLU A C 1
ATOM 686 O O . GLU A 1 86 ? 15.225 3.287 4.662 1.00 73.88 86 GLU A O 1
ATOM 691 N N . LEU A 1 87 ? 13.122 3.549 5.376 1.00 67.69 87 LEU A N 1
ATOM 692 C CA . LEU A 1 87 ? 12.668 4.252 4.175 1.00 67.69 87 LEU A CA 1
ATOM 693 C C . LEU A 1 87 ? 13.364 5.603 4.019 1.00 67.69 87 LEU A C 1
ATOM 695 O O . LEU A 1 87 ? 13.803 5.920 2.924 1.00 67.69 87 LEU A O 1
ATOM 699 N N . GLU A 1 88 ? 13.504 6.389 5.083 1.00 67.44 88 GLU A N 1
ATOM 700 C CA . GLU A 1 88 ? 14.219 7.670 5.046 1.00 67.44 88 GLU A CA 1
ATOM 701 C C . GLU A 1 88 ? 15.706 7.487 4.680 1.00 67.44 88 GLU A C 1
ATOM 703 O O . GLU A 1 88 ? 16.238 8.257 3.876 1.00 67.44 88 GLU A O 1
ATOM 708 N N . ASP A 1 89 ? 16.358 6.445 5.207 1.00 64.19 89 ASP A N 1
ATOM 709 C CA . ASP A 1 89 ? 17.773 6.134 4.967 1.00 64.19 89 ASP A CA 1
ATOM 710 C C . ASP A 1 89 ? 18.027 5.494 3.588 1.00 64.19 89 ASP A C 1
ATOM 712 O O . ASP A 1 89 ? 18.997 5.852 2.910 1.00 64.19 89 ASP A O 1
ATOM 716 N N . GLU A 1 90 ? 17.164 4.576 3.138 1.00 57.78 90 GLU A N 1
ATOM 717 C CA . GLU A 1 90 ? 17.209 3.991 1.789 1.00 57.78 90 GLU A CA 1
ATOM 718 C C . GLU A 1 90 ? 16.900 5.050 0.719 1.00 57.78 90 GLU A C 1
ATOM 720 O O . GLU A 1 90 ? 17.436 4.994 -0.391 1.00 57.78 90 GLU A O 1
ATOM 725 N N . CYS A 1 91 ? 16.086 6.057 1.050 1.00 53.00 91 CYS A N 1
ATOM 726 C CA . CYS A 1 91 ? 15.541 7.005 0.085 1.00 53.00 91 CYS A CA 1
ATOM 727 C C . CYS A 1 91 ? 16.230 8.372 0.069 1.00 53.00 91 CYS A C 1
ATOM 729 O O . CYS A 1 91 ? 15.571 9.411 -0.021 1.00 53.00 91 CYS A O 1
ATOM 731 N N . ARG A 1 92 ? 17.558 8.397 -0.101 1.00 52.19 92 ARG A N 1
ATOM 732 C CA . ARG A 1 92 ? 18.236 9.575 -0.699 1.00 52.19 92 ARG A CA 1
ATOM 733 C C . ARG A 1 92 ? 17.745 9.948 -2.115 1.00 52.19 92 ARG A C 1
ATOM 735 O O . ARG A 1 92 ? 18.304 10.844 -2.742 1.00 52.19 92 ARG A O 1
ATOM 742 N N . GLY A 1 93 ? 16.689 9.311 -2.601 1.00 51.28 93 GLY A N 1
ATOM 743 C CA . GLY A 1 93 ? 15.748 9.871 -3.551 1.00 51.28 93 GLY A CA 1
ATOM 744 C C . GLY A 1 93 ? 14.738 8.804 -3.934 1.00 51.28 93 GLY A C 1
ATOM 745 O O . GLY A 1 93 ? 15.142 7.842 -4.582 1.00 51.28 93 GLY A O 1
ATOM 746 N N . SER A 1 94 ? 13.464 9.018 -3.571 1.00 68.12 94 SER A N 1
ATOM 747 C CA . SER A 1 94 ? 12.294 8.710 -4.412 1.00 68.12 94 SER A CA 1
ATOM 748 C C . SER A 1 94 ? 11.246 7.715 -3.868 1.00 68.12 94 SER A C 1
ATOM 750 O O . SER A 1 94 ? 11.112 6.589 -4.344 1.00 68.12 94 SER A O 1
ATOM 752 N N . PHE A 1 95 ? 10.408 8.184 -2.941 1.00 77.31 95 PHE A N 1
ATOM 753 C CA . PHE A 1 95 ? 9.123 7.564 -2.591 1.00 77.31 95 PHE A CA 1
ATOM 754 C C . PHE A 1 95 ? 8.014 8.619 -2.580 1.00 77.31 95 PHE A C 1
ATOM 756 O O . PHE A 1 95 ? 8.289 9.816 -2.505 1.00 77.31 95 PHE A O 1
ATOM 763 N N . ILE A 1 96 ? 6.767 8.162 -2.642 1.00 85.62 96 ILE A N 1
ATOM 764 C CA . ILE A 1 96 ? 5.574 8.996 -2.474 1.00 85.62 96 ILE A CA 1
ATOM 765 C C . ILE A 1 96 ? 4.987 8.655 -1.115 1.00 85.62 96 ILE A C 1
ATOM 767 O O . ILE A 1 96 ? 4.774 7.479 -0.820 1.00 85.62 96 ILE A O 1
ATOM 771 N N . ASP A 1 97 ? 4.740 9.665 -0.292 1.00 87.50 97 ASP A N 1
ATOM 772 C CA . ASP A 1 97 ? 4.129 9.516 1.025 1.00 87.50 97 ASP A CA 1
ATOM 773 C C . ASP A 1 97 ? 2.832 10.309 1.073 1.00 87.50 97 ASP A C 1
ATOM 775 O O . ASP A 1 97 ? 2.809 11.497 0.753 1.00 87.50 97 ASP A O 1
ATOM 779 N N . ILE A 1 98 ? 1.754 9.624 1.436 1.00 89.25 98 ILE A N 1
ATOM 780 C CA . ILE A 1 98 ? 0.410 10.175 1.454 1.00 89.25 98 ILE A CA 1
ATOM 781 C C . ILE A 1 98 ? -0.180 9.921 2.835 1.00 89.25 98 ILE A C 1
ATOM 783 O O . ILE A 1 98 ? -0.376 8.774 3.251 1.00 89.25 98 ILE A O 1
ATOM 787 N N . SER A 1 99 ? -0.467 11.001 3.557 1.00 89.38 99 SER A N 1
ATOM 788 C CA . SER A 1 99 ? -1.131 10.928 4.857 1.00 89.38 99 SER A CA 1
ATOM 789 C C . SER A 1 99 ? -2.628 10.702 4.678 1.00 89.38 99 SER A C 1
ATOM 791 O O . SER A 1 99 ? -3.294 11.413 3.935 1.00 89.38 99 SER A O 1
ATOM 793 N N . MET A 1 100 ? -3.176 9.726 5.397 1.00 89.62 100 MET A N 1
ATOM 794 C CA . MET A 1 100 ? -4.590 9.372 5.319 1.00 89.62 100 MET A CA 1
ATOM 795 C C . MET A 1 100 ? -5.349 10.062 6.452 1.00 89.62 100 MET A C 1
ATOM 797 O O . MET A 1 100 ? -5.075 9.833 7.629 1.00 89.62 100 MET A O 1
ATOM 801 N N . SER A 1 101 ? -6.326 10.902 6.112 1.00 83.94 101 SER A N 1
ATOM 802 C CA . SER A 1 101 ? -7.163 11.602 7.101 1.00 83.94 101 SER A CA 1
ATOM 803 C C . SER A 1 101 ? -8.342 10.759 7.601 1.00 83.94 101 SER A C 1
ATOM 805 O O . SER A 1 101 ? -8.941 11.058 8.636 1.00 83.94 101 SER A O 1
ATOM 807 N N . GLN A 1 102 ? -8.681 9.698 6.874 1.00 90.00 102 GLN A N 1
ATOM 808 C CA . GLN A 1 102 ? -9.838 8.845 7.113 1.00 90.00 102 GLN A CA 1
ATOM 809 C C . GLN A 1 102 ? -9.639 7.474 6.449 1.00 90.00 102 GLN A C 1
ATOM 811 O O . GLN A 1 102 ? -8.606 7.193 5.842 1.00 90.00 102 GLN A O 1
ATOM 816 N N . GLY A 1 103 ? -10.634 6.597 6.578 1.00 92.75 103 GLY A N 1
ATOM 817 C CA . GLY A 1 103 ? -10.577 5.233 6.062 1.00 92.75 103 GLY A CA 1
ATOM 818 C C . GLY A 1 103 ? -10.178 4.199 7.113 1.00 92.75 103 GLY A C 1
ATOM 819 O O . GLY A 1 103 ? -9.863 4.493 8.268 1.00 92.75 103 GLY A O 1
ATOM 820 N N . ASN A 1 104 ? -10.273 2.939 6.716 1.00 95.06 104 ASN A N 1
ATOM 821 C CA . ASN A 1 104 ? -9.971 1.788 7.558 1.00 95.06 104 ASN A CA 1
ATOM 822 C C . ASN A 1 104 ? -9.517 0.618 6.679 1.00 95.06 104 ASN A C 1
ATOM 824 O O . ASN A 1 104 ? -9.662 0.670 5.454 1.00 95.06 104 ASN A O 1
ATOM 828 N N . HIS A 1 105 ? -9.007 -0.433 7.311 1.00 94.75 105 HIS A N 1
ATOM 829 C CA . HIS A 1 105 ? -8.527 -1.632 6.632 1.00 94.75 105 HIS A CA 1
ATOM 830 C C . HIS A 1 105 ? -9.597 -2.270 5.732 1.00 94.75 105 HIS A C 1
ATOM 832 O O . HIS A 1 105 ? -9.286 -2.793 4.667 1.00 94.75 105 HIS A O 1
ATOM 838 N N . GLY A 1 106 ? -10.875 -2.180 6.112 1.00 92.56 106 GLY A N 1
ATOM 839 C CA . GLY A 1 106 ? -11.993 -2.720 5.335 1.00 92.56 106 GLY A CA 1
ATOM 840 C C . GLY A 1 106 ? -12.110 -2.098 3.946 1.00 92.56 106 GLY A C 1
ATOM 841 O O . GLY A 1 106 ? -12.366 -2.811 2.980 1.00 92.56 106 GLY A O 1
ATOM 842 N N . HIS A 1 107 ? -11.844 -0.798 3.818 1.00 92.44 107 HIS A N 1
ATOM 843 C CA . HIS A 1 107 ? -11.833 -0.122 2.521 1.00 92.44 107 HIS A CA 1
ATOM 844 C C . HIS A 1 107 ? -10.698 -0.624 1.620 1.00 92.44 107 HIS A C 1
ATOM 846 O O . HIS A 1 107 ? -10.927 -0.905 0.444 1.00 92.44 107 HIS A O 1
ATOM 852 N N . LEU A 1 108 ? -9.499 -0.810 2.185 1.00 90.56 108 LEU A N 1
ATOM 853 C CA . LEU A 1 108 ? -8.357 -1.379 1.467 1.00 90.56 108 LEU A CA 1
ATOM 854 C C . LEU A 1 108 ? -8.652 -2.817 1.013 1.00 90.56 108 LEU A C 1
ATOM 856 O O . LEU A 1 108 ? -8.469 -3.149 -0.156 1.00 90.56 108 LEU A O 1
ATOM 860 N N . MET A 1 109 ? -9.161 -3.662 1.915 1.00 90.12 109 MET A N 1
ATOM 861 C CA . MET A 1 109 ? -9.510 -5.053 1.605 1.00 90.12 109 MET A CA 1
ATOM 862 C C . MET A 1 109 ? -10.636 -5.152 0.570 1.00 90.12 109 MET A C 1
ATOM 864 O O . MET A 1 109 ? -10.576 -6.004 -0.313 1.00 90.12 109 MET A O 1
ATOM 868 N N . SER A 1 110 ? -11.631 -4.259 0.630 1.00 87.81 110 SER A N 1
ATOM 869 C CA . SER A 1 110 ? -12.733 -4.210 -0.335 1.00 87.81 110 SER A CA 1
ATOM 870 C C . SER A 1 110 ? -12.242 -3.905 -1.748 1.00 87.81 110 SER A C 1
ATOM 872 O O . SER A 1 110 ? -12.681 -4.566 -2.688 1.00 87.81 110 SER A O 1
ATOM 874 N N . PHE A 1 111 ? -11.330 -2.939 -1.911 1.00 84.94 111 PHE A N 1
ATOM 875 C CA . PHE A 1 111 ? -10.703 -2.685 -3.211 1.00 84.94 111 PHE A CA 1
ATOM 876 C C . PHE A 1 111 ? -9.922 -3.905 -3.687 1.00 84.94 111 PHE A C 1
ATOM 878 O O . PHE A 1 111 ? -10.037 -4.320 -4.838 1.00 84.94 111 PHE A O 1
ATOM 885 N N . LEU A 1 112 ? -9.156 -4.500 -2.770 1.00 85.88 112 LEU A N 1
ATOM 886 C CA . LEU A 1 112 ? -8.322 -5.647 -3.074 1.00 85.88 112 LEU A CA 1
ATOM 887 C C . LEU A 1 112 ? -9.107 -6.945 -3.285 1.00 85.88 112 LEU A C 1
ATOM 889 O O . LEU A 1 112 ? -8.493 -7.958 -3.588 1.00 85.88 112 LEU A O 1
ATOM 893 N N . GLY A 1 113 ? -10.436 -6.939 -3.130 1.00 85.56 113 GLY A N 1
ATOM 894 C CA . GLY A 1 113 ? -11.272 -8.134 -3.235 1.00 85.56 113 GLY A CA 1
ATOM 895 C C . GLY A 1 113 ? -10.937 -9.206 -2.193 1.00 85.56 113 GLY A C 1
ATOM 896 O O . GLY A 1 113 ? -11.190 -10.386 -2.429 1.00 85.56 113 GLY A O 1
ATOM 897 N N . ILE A 1 114 ? -10.349 -8.810 -1.061 1.00 88.38 114 ILE A N 1
ATOM 898 C CA . ILE A 1 114 ? -9.917 -9.704 0.012 1.00 88.38 114 ILE A CA 1
ATOM 899 C C . ILE A 1 114 ? -11.031 -9.794 1.050 1.00 88.38 114 ILE A C 1
ATOM 901 O O . ILE A 1 114 ? -11.439 -8.792 1.636 1.00 88.38 114 ILE A O 1
ATOM 905 N N . ASN A 1 115 ? -11.497 -11.008 1.326 1.00 87.19 115 ASN A N 1
ATOM 906 C CA . ASN A 1 115 ? -12.473 -11.263 2.387 1.00 87.19 115 ASN A CA 1
ATOM 907 C C . ASN A 1 115 ? -12.027 -12.340 3.384 1.00 87.19 115 ASN A C 1
ATOM 909 O O . ASN A 1 115 ? -12.707 -12.535 4.389 1.00 87.19 115 ASN A O 1
ATOM 913 N N . ILE A 1 116 ? -10.904 -13.015 3.121 1.00 89.06 116 ILE A N 1
ATOM 914 C CA . ILE A 1 116 ? -10.299 -14.032 3.984 1.00 89.06 116 ILE A CA 1
ATOM 915 C C . ILE A 1 116 ? -8.768 -14.011 3.870 1.00 89.06 116 ILE A C 1
ATOM 917 O O . ILE A 1 116 ? -8.189 -13.474 2.919 1.00 89.06 116 ILE A O 1
ATOM 921 N N . ILE A 1 117 ? -8.104 -14.646 4.836 1.00 91.38 117 ILE A N 1
ATOM 922 C CA . ILE A 1 117 ? -6.708 -15.075 4.692 1.00 91.38 117 ILE A CA 1
ATOM 923 C C . ILE A 1 117 ? -6.650 -16.208 3.657 1.00 91.38 117 ILE A C 1
ATOM 925 O O . ILE A 1 117 ? -7.471 -17.125 3.691 1.00 91.38 117 ILE A O 1
ATOM 929 N N . GLY A 1 118 ? -5.660 -16.156 2.768 1.00 89.44 118 GLY A N 1
ATOM 930 C CA . GLY A 1 118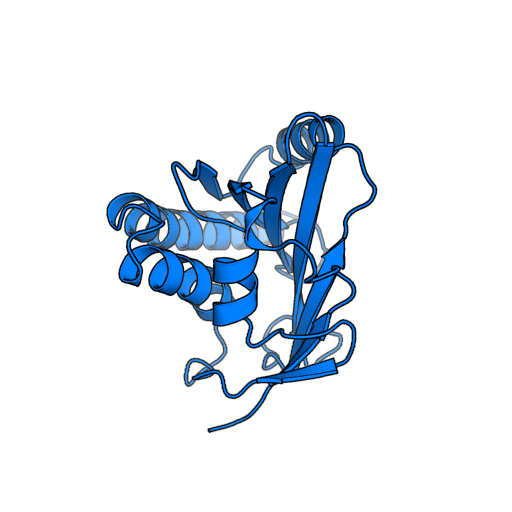 ? -5.444 -17.118 1.691 1.00 89.44 118 GLY A CA 1
ATOM 931 C C . GLY A 1 118 ? -5.482 -16.473 0.307 1.00 89.44 118 GLY A C 1
ATOM 932 O O . GLY A 1 118 ? -5.383 -15.255 0.162 1.00 89.44 118 GLY A O 1
ATOM 933 N N . SER A 1 119 ? -5.610 -17.314 -0.714 1.00 89.25 119 SER A N 1
ATOM 934 C CA . SER A 1 119 ? -5.659 -16.889 -2.112 1.00 89.25 119 SER A CA 1
ATOM 935 C C . SER A 1 119 ? -7.073 -16.456 -2.498 1.00 89.25 119 SER A C 1
ATOM 937 O O . SER A 1 119 ? -8.022 -17.236 -2.404 1.00 89.25 119 SER A O 1
ATOM 939 N N . ASN A 1 120 ? -7.209 -15.221 -2.969 1.00 87.12 120 ASN A N 1
ATOM 940 C CA . ASN A 1 120 ? -8.465 -14.619 -3.403 1.00 87.12 120 ASN A CA 1
ATOM 941 C C . ASN A 1 120 ? -8.391 -14.368 -4.916 1.00 87.12 120 ASN A C 1
ATOM 943 O O . ASN A 1 120 ? -7.451 -13.741 -5.397 1.00 87.12 120 ASN A O 1
ATOM 947 N N . ALA A 1 121 ? -9.364 -14.856 -5.688 1.00 82.56 121 ALA A N 1
ATOM 948 C CA . ALA A 1 121 ? -9.437 -14.563 -7.118 1.00 82.56 121 ALA A CA 1
ATOM 949 C C . ALA A 1 121 ? -10.178 -13.241 -7.325 1.00 82.56 121 ALA A C 1
ATOM 951 O O . ALA A 1 121 ? -11.369 -13.149 -7.022 1.00 82.56 121 ALA A O 1
ATOM 952 N N . VAL A 1 122 ? -9.486 -12.230 -7.852 1.00 74.56 122 VAL A N 1
ATOM 953 C CA . VAL A 1 122 ? -10.027 -10.871 -7.928 1.00 74.56 122 VAL A CA 1
ATOM 954 C C . VAL A 1 122 ? -10.091 -10.424 -9.378 1.00 74.56 122 VAL A C 1
ATOM 956 O O . VAL A 1 122 ? -9.092 -10.388 -10.101 1.00 74.56 122 VAL A O 1
ATOM 959 N N . GLY A 1 123 ? -11.307 -10.088 -9.804 1.00 62.81 123 GLY A N 1
ATOM 960 C CA . GLY A 1 123 ? -11.591 -9.528 -11.118 1.00 62.81 123 GLY A CA 1
ATOM 961 C C . GLY A 1 123 ? -11.260 -8.045 -11.150 1.00 62.81 123 GLY A C 1
ATOM 962 O O . GLY A 1 123 ? -12.157 -7.214 -11.278 1.00 62.81 123 GLY A O 1
ATOM 963 N N . PHE A 1 124 ? -9.983 -7.694 -11.016 1.00 61.34 124 PHE A N 1
ATOM 964 C CA . PHE A 1 124 ? -9.572 -6.331 -11.307 1.00 61.34 124 PHE A CA 1
ATOM 965 C C . PHE A 1 124 ? -9.813 -6.038 -12.789 1.00 61.34 124 PHE A C 1
ATOM 967 O O . PHE A 1 124 ? -9.591 -6.886 -13.661 1.00 61.34 124 PHE A O 1
ATOM 974 N N . ARG A 1 125 ? -10.200 -4.799 -13.109 1.00 49.12 125 ARG A N 1
ATOM 975 C CA . ARG A 1 125 ? -9.835 -4.248 -14.414 1.00 49.12 125 ARG A CA 1
ATOM 976 C C . ARG A 1 125 ? -8.320 -4.114 -14.387 1.00 49.12 125 ARG A C 1
ATOM 978 O O . ARG A 1 125 ? -7.813 -3.067 -14.019 1.00 49.12 125 ARG A O 1
ATOM 985 N N . VAL A 1 126 ? -7.616 -5.199 -14.708 1.00 45.75 126 VAL A N 1
ATOM 986 C CA . VAL A 1 126 ? -6.194 -5.126 -15.028 1.00 45.75 126 VAL A CA 1
ATOM 987 C C . VAL A 1 126 ? -6.096 -4.034 -16.093 1.00 45.75 126 VAL A C 1
ATOM 989 O O . VAL A 1 126 ? -6.767 -4.179 -17.127 1.00 45.75 126 VAL A O 1
ATOM 992 N N . PRO A 1 127 ? -5.372 -2.931 -15.835 1.00 44.50 127 PRO A N 1
ATOM 993 C CA . PRO A 1 127 ? -5.123 -1.920 -16.846 1.00 44.50 127 PRO A CA 1
ATOM 994 C C . PRO A 1 127 ? -4.687 -2.651 -18.109 1.00 44.50 127 PRO A C 1
ATOM 996 O O . PRO A 1 127 ? -3.856 -3.565 -18.062 1.00 44.50 127 PRO A O 1
ATOM 999 N N . HIS A 1 128 ? -5.357 -2.375 -19.226 1.00 39.31 128 HIS A N 1
ATOM 1000 C CA . HIS A 1 128 ? -5.053 -3.021 -20.494 1.00 39.31 128 HIS A CA 1
ATOM 1001 C C . HIS A 1 128 ? -3.692 -2.512 -20.981 1.00 39.31 128 HIS A C 1
ATOM 1003 O O . HIS A 1 128 ? -3.647 -1.622 -21.822 1.00 39.31 128 HIS A O 1
ATOM 1009 N N . ARG A 1 129 ? -2.627 -3.108 -20.420 1.00 39.53 129 ARG A N 1
ATOM 1010 C CA . ARG A 1 129 ? -1.176 -3.030 -20.672 1.00 39.53 129 ARG A CA 1
ATOM 1011 C C . ARG A 1 129 ? -0.440 -2.842 -19.344 1.00 39.53 129 ARG A C 1
ATOM 1013 O O . ARG A 1 129 ? -0.640 -1.837 -18.695 1.00 39.53 129 ARG A O 1
ATOM 1020 N N . GLY A 1 130 ? 0.406 -3.813 -19.002 1.00 48.78 130 GLY A N 1
ATOM 1021 C CA . GLY A 1 130 ? 1.796 -3.643 -18.541 1.00 48.78 130 GLY A CA 1
ATOM 1022 C C . GLY A 1 130 ? 2.180 -2.764 -17.341 1.00 48.78 130 GLY A C 1
ATOM 1023 O O . GLY A 1 130 ? 3.205 -3.069 -16.737 1.00 48.78 130 GLY A O 1
ATOM 1024 N N . ASP A 1 131 ? 1.430 -1.730 -16.965 1.00 58.56 131 ASP A N 1
ATOM 1025 C CA . ASP A 1 131 ? 1.937 -0.687 -16.079 1.00 58.56 131 ASP A CA 1
ATOM 1026 C C . ASP A 1 131 ? 1.596 -0.963 -14.615 1.00 58.56 131 ASP A C 1
ATOM 1028 O O . ASP A 1 131 ? 0.464 -0.936 -14.141 1.00 58.56 131 ASP A O 1
ATOM 1032 N N . ARG A 1 132 ? 2.658 -1.270 -13.880 1.00 65.94 132 ARG A N 1
ATOM 1033 C CA . ARG A 1 132 ? 2.695 -1.515 -12.430 1.00 65.94 132 ARG A CA 1
ATOM 1034 C C . ARG A 1 132 ? 2.244 -0.286 -11.663 1.00 65.94 132 ARG A C 1
ATOM 1036 O O . ARG A 1 132 ? 1.593 -0.402 -10.631 1.00 65.94 132 ARG A O 1
ATOM 1043 N N . VAL A 1 133 ? 2.600 0.867 -12.218 1.00 71.56 133 VAL A N 1
ATOM 1044 C CA . VAL A 1 133 ? 2.159 2.195 -11.819 1.00 71.56 133 VAL A CA 1
ATOM 1045 C C . VAL A 1 133 ? 0.639 2.228 -11.718 1.00 71.56 133 VAL A C 1
ATOM 1047 O O . VAL A 1 133 ? 0.117 2.500 -10.643 1.00 71.56 133 VAL A O 1
ATOM 1050 N N . ASP A 1 134 ? -0.067 1.828 -12.775 1.00 72.62 134 ASP A N 1
ATOM 1051 C CA . ASP A 1 134 ? -1.530 1.864 -12.821 1.00 72.62 134 ASP A CA 1
ATOM 1052 C C . ASP A 1 134 ? -2.181 0.955 -11.770 1.00 72.62 134 ASP A C 1
ATOM 1054 O O . ASP A 1 134 ? -3.271 1.252 -11.289 1.00 72.62 134 ASP A O 1
ATOM 1058 N N . PHE A 1 135 ? -1.534 -0.147 -11.368 1.00 75.88 135 PHE A N 1
ATOM 1059 C CA . PHE A 1 135 ? -2.039 -0.961 -10.258 1.00 75.88 135 PHE A CA 1
ATOM 1060 C C . PHE A 1 135 ? -2.010 -0.183 -8.936 1.00 75.88 135 PHE A C 1
ATOM 1062 O O . PHE A 1 135 ? -3.014 -0.120 -8.226 1.00 75.88 135 PHE A O 1
ATOM 1069 N N . TYR A 1 136 ? -0.866 0.416 -8.604 1.00 80.06 136 TYR A N 1
ATOM 1070 C CA . TYR A 1 136 ? -0.698 1.146 -7.350 1.00 80.06 136 TYR A CA 1
ATOM 1071 C C . TYR A 1 136 ? -1.483 2.451 -7.319 1.00 80.06 136 TYR A C 1
ATOM 1073 O O . TYR A 1 136 ? -2.118 2.760 -6.312 1.00 80.06 136 TYR A O 1
ATOM 1081 N N . LEU A 1 137 ? -1.482 3.184 -8.428 1.00 83.06 137 LEU A N 1
ATOM 1082 C CA . LEU A 1 137 ? -2.269 4.398 -8.573 1.00 83.06 137 LEU A CA 1
ATOM 1083 C C . LEU A 1 137 ? -3.762 4.077 -8.642 1.00 83.06 137 LEU A C 1
ATOM 1085 O O . LEU A 1 137 ? -4.545 4.794 -8.038 1.00 83.06 137 LEU A O 1
ATOM 1089 N N . GLY A 1 138 ? -4.162 2.935 -9.205 1.00 81.06 138 GLY A N 1
ATOM 1090 C CA . GLY A 1 138 ? -5.545 2.457 -9.163 1.00 81.06 138 GLY A CA 1
ATOM 1091 C C . GLY A 1 138 ? -6.073 2.204 -7.743 1.00 81.06 138 GLY A C 1
ATOM 1092 O O . GLY A 1 138 ? -7.253 2.445 -7.479 1.00 81.06 138 GLY A O 1
ATOM 1093 N N . ILE A 1 139 ? -5.216 1.773 -6.801 1.00 85.88 139 ILE A N 1
ATOM 1094 C CA . ILE A 1 139 ? -5.575 1.714 -5.370 1.00 85.88 139 ILE A CA 1
ATOM 1095 C C . ILE A 1 139 ? -5.886 3.127 -4.857 1.00 85.88 139 ILE A C 1
ATOM 1097 O O . ILE A 1 139 ? -6.927 3.338 -4.233 1.00 85.88 139 ILE A O 1
ATOM 1101 N N . LEU A 1 140 ? -5.005 4.096 -5.126 1.00 88.31 140 LEU A N 1
ATOM 1102 C CA . LEU A 1 140 ? -5.169 5.483 -4.676 1.00 88.31 140 LEU A CA 1
ATOM 1103 C C . LEU A 1 140 ? -6.401 6.151 -5.299 1.00 88.31 140 LEU A C 1
ATOM 1105 O O . LEU A 1 140 ? -7.198 6.752 -4.581 1.00 88.31 140 LEU A O 1
ATOM 1109 N N . GLU A 1 141 ? -6.614 5.972 -6.601 1.00 87.38 141 GLU A N 1
ATOM 1110 C CA . GLU A 1 141 ? -7.789 6.457 -7.325 1.00 87.38 141 GLU A CA 1
ATOM 1111 C C . GLU A 1 141 ? -9.080 5.912 -6.729 1.00 87.38 141 GLU A C 1
ATOM 1113 O O . GLU A 1 141 ? -10.049 6.649 -6.544 1.00 87.38 141 GLU A O 1
ATOM 1118 N N . HIS A 1 142 ? -9.112 4.617 -6.406 1.00 86.06 142 HIS A N 1
ATOM 1119 C CA . HIS A 1 142 ? -10.290 4.032 -5.792 1.00 86.06 142 HIS A CA 1
ATOM 1120 C C . HIS A 1 142 ? -10.559 4.628 -4.414 1.00 86.06 142 HIS A C 1
ATOM 1122 O O . HIS A 1 142 ? -11.697 5.008 -4.137 1.00 86.06 142 HIS A O 1
ATOM 1128 N N . LEU A 1 143 ? -9.525 4.741 -3.571 1.00 88.06 143 LEU A N 1
ATOM 1129 C CA . LEU A 1 143 ? -9.633 5.380 -2.260 1.00 88.06 143 LEU A CA 1
ATOM 1130 C C . LEU A 1 143 ? -10.100 6.836 -2.390 1.00 88.06 143 LEU A C 1
ATOM 1132 O O . LEU A 1 143 ? -10.905 7.291 -1.578 1.00 88.06 143 LEU A O 1
ATOM 1136 N N . SER A 1 144 ? -9.663 7.547 -3.427 1.00 89.75 144 SER A N 1
ATOM 1137 C CA . SER A 1 144 ? -10.123 8.903 -3.716 1.00 89.75 144 SER A CA 1
ATOM 1138 C C . SER A 1 144 ? -11.593 8.943 -4.143 1.00 89.75 144 SER A C 1
ATOM 1140 O O . SER A 1 144 ? -12.382 9.715 -3.600 1.00 89.75 144 SER A O 1
ATOM 1142 N N . HIS A 1 145 ? -12.016 8.043 -5.033 1.00 88.06 145 HIS A N 1
ATOM 1143 C CA . HIS A 1 145 ? -13.397 7.966 -5.514 1.00 88.06 145 HIS A CA 1
ATOM 1144 C C . HIS A 1 145 ? -14.393 7.662 -4.385 1.00 88.06 145 HIS A C 1
ATOM 1146 O O . HIS A 1 145 ? -15.472 8.251 -4.334 1.00 88.06 145 HIS A O 1
ATOM 1152 N N . ILE A 1 146 ? -14.038 6.792 -3.436 1.00 88.31 146 ILE A N 1
ATOM 1153 C CA . ILE A 1 146 ? -14.885 6.536 -2.258 1.00 88.31 146 ILE A CA 1
ATOM 1154 C C . ILE A 1 146 ? -14.745 7.611 -1.170 1.00 88.31 146 ILE A C 1
ATOM 1156 O O . ILE A 1 146 ? -15.293 7.462 -0.079 1.00 88.31 146 ILE A O 1
ATOM 1160 N N . GLY A 1 147 ? -14.035 8.701 -1.471 1.00 87.94 147 GLY A N 1
ATOM 1161 C CA . GLY A 1 147 ? -13.909 9.876 -0.624 1.00 87.94 147 GLY A CA 1
ATOM 1162 C C . GLY A 1 147 ? -13.032 9.659 0.598 1.00 87.94 147 GLY A C 1
ATOM 1163 O O . GLY A 1 147 ? -13.232 10.360 1.579 1.00 87.94 147 GLY A O 1
ATOM 1164 N N . ILE A 1 148 ? -12.109 8.692 0.571 1.00 90.38 148 ILE A N 1
ATOM 1165 C CA . ILE A 1 148 ? -11.151 8.438 1.655 1.00 90.38 148 ILE A CA 1
ATOM 1166 C C . ILE A 1 148 ? -9.877 9.259 1.473 1.00 90.38 148 ILE A C 1
ATOM 1168 O O . ILE A 1 148 ? -9.351 9.784 2.452 1.00 90.38 148 ILE A O 1
ATOM 1172 N N . LEU A 1 149 ? -9.403 9.364 0.234 1.00 90.25 149 LEU A N 1
ATOM 1173 C CA . LEU A 1 149 ? -8.217 10.125 -0.140 1.00 90.25 149 LEU A CA 1
ATOM 1174 C C . LEU A 1 149 ? -8.614 11.428 -0.851 1.00 90.25 149 LEU A C 1
ATOM 1176 O O . LEU A 1 149 ? -9.581 11.433 -1.615 1.00 90.25 149 LEU A O 1
ATOM 1180 N N . ASP A 1 150 ? -7.884 12.523 -0.626 1.00 90.19 150 ASP A N 1
ATOM 1181 C CA . ASP A 1 150 ? -8.098 13.749 -1.400 1.00 90.19 150 ASP A CA 1
ATOM 1182 C C . ASP A 1 150 ? -7.701 13.498 -2.869 1.00 90.19 150 ASP A C 1
ATOM 1184 O O . ASP A 1 150 ? -6.618 12.967 -3.125 1.00 90.19 150 ASP A O 1
ATOM 1188 N N . PRO A 1 151 ? -8.545 13.838 -3.861 1.00 88.25 151 PRO A N 1
ATOM 1189 C CA . PRO A 1 151 ? -8.157 13.769 -5.269 1.00 88.25 151 PRO A CA 1
ATOM 1190 C C . PRO A 1 151 ? -6.826 14.465 -5.585 1.00 88.25 151 PRO A C 1
ATOM 1192 O O . PRO A 1 151 ? -6.076 13.961 -6.416 1.00 88.25 151 PRO A O 1
ATOM 1195 N N . ALA A 1 152 ? -6.497 15.563 -4.894 1.00 89.69 152 ALA A N 1
ATOM 1196 C CA . ALA A 1 152 ? -5.231 16.266 -5.086 1.00 89.69 152 ALA A CA 1
ATOM 1197 C C . ALA A 1 152 ? -4.014 15.402 -4.711 1.00 89.69 152 ALA A C 1
ATOM 1199 O O . ALA A 1 152 ? -3.026 15.392 -5.441 1.00 89.69 152 ALA A O 1
ATOM 1200 N N . ASP A 1 153 ? -4.104 14.617 -3.632 1.00 88.31 153 ASP A N 1
ATOM 1201 C CA . ASP A 1 153 ? -3.035 13.692 -3.232 1.00 88.31 153 ASP A CA 1
ATOM 1202 C C . ASP A 1 153 ? -2.834 12.582 -4.279 1.00 88.31 153 ASP A C 1
ATOM 1204 O O . ASP A 1 153 ? -1.720 12.102 -4.497 1.00 88.31 153 ASP A O 1
ATOM 1208 N N . CYS A 1 154 ? -3.918 12.168 -4.945 1.00 85.38 154 CYS A N 1
ATOM 1209 C CA . CYS A 1 154 ? -3.859 11.200 -6.036 1.00 85.38 154 CYS A CA 1
ATOM 1210 C C . CYS A 1 154 ? -3.176 11.798 -7.277 1.00 85.38 154 CYS A C 1
ATOM 1212 O O . CYS A 1 154 ? -2.302 11.152 -7.858 1.00 85.38 154 CYS A O 1
ATOM 1214 N N . ASP A 1 155 ? -3.528 13.029 -7.659 1.00 86.56 155 ASP A N 1
ATOM 1215 C CA . ASP A 1 155 ? -2.910 13.747 -8.783 1.00 86.56 155 ASP A CA 1
ATOM 1216 C C . ASP A 1 155 ? -1.406 13.977 -8.550 1.00 86.56 155 ASP A C 1
ATOM 1218 O O . ASP A 1 155 ? -0.582 13.727 -9.436 1.00 86.56 155 ASP A O 1
ATOM 1222 N N . ASP A 1 156 ? -1.029 14.379 -7.336 1.00 88.19 156 ASP A N 1
ATOM 1223 C CA . ASP A 1 156 ? 0.370 14.535 -6.942 1.00 88.19 156 ASP A CA 1
ATOM 1224 C C . ASP A 1 156 ? 1.116 13.195 -7.035 1.00 88.19 156 ASP A C 1
ATOM 1226 O O . ASP A 1 156 ? 2.212 13.127 -7.602 1.00 88.19 156 ASP A O 1
ATOM 1230 N N . ALA A 1 157 ? 0.511 12.098 -6.566 1.00 87.25 157 ALA A N 1
ATOM 1231 C CA . ALA A 1 157 ? 1.101 10.765 -6.672 1.00 87.25 157 ALA A CA 1
ATOM 1232 C C . ALA A 1 157 ? 1.355 10.341 -8.131 1.00 87.25 157 ALA A C 1
ATOM 1234 O O . ALA A 1 157 ? 2.401 9.751 -8.424 1.00 87.25 157 ALA A O 1
ATOM 1235 N N . TYR A 1 158 ? 0.454 10.680 -9.059 1.00 84.25 158 TYR A N 1
ATOM 1236 C CA . TYR A 1 158 ? 0.657 10.467 -10.497 1.00 84.25 158 TYR A CA 1
ATOM 1237 C C . TYR A 1 158 ? 1.898 11.201 -11.017 1.00 84.25 158 TYR A C 1
ATOM 1239 O O . TYR A 1 158 ? 2.733 10.612 -11.708 1.00 84.25 158 TYR A O 1
ATOM 1247 N N . VAL A 1 159 ? 2.054 12.478 -10.661 1.00 84.19 159 VAL A N 1
ATOM 1248 C CA . VAL A 1 159 ? 3.191 13.299 -11.103 1.00 84.19 159 VAL A CA 1
ATOM 1249 C C . VAL A 1 159 ? 4.505 12.792 -10.507 1.00 84.19 159 VAL A C 1
ATOM 1251 O O . VAL A 1 159 ? 5.487 12.602 -11.232 1.00 84.19 159 VAL A O 1
ATOM 1254 N N . TYR A 1 160 ? 4.537 12.543 -9.195 1.00 85.25 160 TYR A N 1
ATOM 1255 C CA . TYR A 1 160 ? 5.752 12.107 -8.510 1.00 85.25 160 TYR A CA 1
ATOM 1256 C C . TYR A 1 160 ? 6.207 10.726 -8.967 1.00 85.25 160 TYR A C 1
ATOM 1258 O O . TYR A 1 160 ? 7.406 10.517 -9.135 1.00 85.25 160 TYR A O 1
ATOM 1266 N N . THR A 1 161 ? 5.277 9.818 -9.261 1.00 82.06 161 THR A N 1
ATOM 1267 C CA . THR A 1 161 ? 5.587 8.491 -9.805 1.00 82.06 161 THR A CA 1
ATOM 1268 C C . THR A 1 161 ? 6.490 8.581 -11.035 1.00 82.06 161 THR A C 1
ATOM 1270 O O . THR A 1 161 ? 7.555 7.962 -11.060 1.00 82.06 161 THR A O 1
ATOM 1273 N N . GLY A 1 162 ? 6.111 9.396 -12.024 1.00 78.25 162 GLY A N 1
ATOM 1274 C CA . GLY A 1 162 ? 6.886 9.533 -13.258 1.00 78.25 162 GLY A CA 1
ATOM 1275 C C . GLY A 1 162 ? 8.283 10.116 -13.020 1.00 78.25 162 GLY A C 1
ATOM 1276 O O . GLY A 1 162 ? 9.262 9.648 -13.600 1.00 78.25 162 GLY A O 1
ATOM 1277 N N . LEU A 1 163 ? 8.402 11.104 -12.126 1.00 81.00 163 LEU A N 1
ATOM 1278 C CA . LEU A 1 163 ? 9.693 11.713 -11.779 1.00 81.00 163 LEU A CA 1
ATOM 1279 C C . LEU A 1 163 ? 10.634 10.718 -11.095 1.00 81.00 163 LEU A C 1
ATOM 1281 O O . LEU A 1 163 ? 11.827 10.667 -11.404 1.00 81.00 163 LEU A O 1
ATOM 1285 N N . ILE A 1 164 ? 10.093 9.922 -10.177 1.00 79.56 164 ILE A N 1
ATOM 1286 C CA . ILE A 1 164 ? 10.839 8.897 -9.454 1.00 79.56 164 ILE A CA 1
ATOM 1287 C C . ILE A 1 164 ? 11.317 7.805 -10.410 1.00 79.56 164 ILE A C 1
ATOM 1289 O O . ILE A 1 164 ? 12.479 7.401 -10.344 1.00 79.56 164 ILE A O 1
ATOM 1293 N N . GLU A 1 165 ? 10.439 7.330 -11.291 1.00 77.25 165 GLU A N 1
ATOM 1294 C CA . GLU A 1 165 ? 10.762 6.275 -12.246 1.00 77.25 165 GLU A CA 1
ATOM 1295 C C . GLU A 1 165 ? 11.903 6.700 -13.178 1.00 77.25 165 GLU A C 1
ATOM 1297 O O . GLU A 1 165 ? 12.891 5.974 -13.313 1.00 77.25 165 GLU A O 1
ATOM 1302 N N . ILE A 1 166 ? 11.829 7.919 -13.724 1.00 77.56 166 ILE A N 1
ATOM 1303 C CA . ILE A 1 166 ? 12.907 8.516 -14.526 1.00 77.56 166 ILE A CA 1
ATOM 1304 C C . ILE A 1 166 ? 14.205 8.594 -13.714 1.00 77.56 166 ILE A C 1
ATOM 1306 O O . ILE A 1 166 ? 15.252 8.145 -14.179 1.00 77.56 166 ILE A O 1
ATOM 1310 N N . GLY A 1 167 ? 14.146 9.101 -12.477 1.00 75.69 167 GLY A N 1
ATOM 1311 C CA . GLY A 1 167 ? 15.318 9.196 -11.604 1.00 75.69 167 GLY A CA 1
ATOM 1312 C C . GLY A 1 167 ? 15.965 7.837 -11.312 1.00 75.69 167 GLY A C 1
ATOM 1313 O O . GLY A 1 167 ? 17.192 7.720 -11.302 1.00 75.69 167 GLY A O 1
ATOM 1314 N N . CYS A 1 168 ? 15.153 6.793 -11.131 1.00 74.88 168 CYS A N 1
ATOM 1315 C CA . CYS A 1 168 ? 15.617 5.422 -10.923 1.00 74.88 168 CYS A CA 1
ATOM 1316 C C . CYS A 1 168 ? 16.299 4.844 -12.171 1.00 74.88 168 CYS A C 1
ATOM 1318 O O . CYS A 1 168 ? 17.321 4.167 -12.050 1.00 74.88 168 CYS A O 1
ATOM 1320 N N . LEU A 1 169 ? 15.765 5.112 -13.366 1.00 73.81 169 LEU A N 1
ATOM 1321 C CA . LEU A 1 169 ? 16.375 4.698 -14.634 1.00 73.81 169 LEU A CA 1
ATOM 1322 C C . LEU A 1 169 ? 17.714 5.412 -14.877 1.00 73.81 169 LEU A C 1
ATOM 1324 O O . LEU A 1 169 ? 18.705 4.761 -15.214 1.00 73.81 169 LEU A O 1
ATOM 1328 N N . ASP A 1 170 ? 17.775 6.721 -14.632 1.00 72.56 170 ASP A N 1
ATOM 1329 C CA . ASP A 1 170 ? 18.991 7.527 -14.787 1.00 72.56 170 ASP A CA 1
ATOM 1330 C C . ASP A 1 170 ? 20.096 7.121 -13.803 1.00 72.56 170 ASP A C 1
ATOM 1332 O O . ASP A 1 170 ? 21.280 7.123 -14.152 1.00 72.56 170 ASP A O 1
ATOM 1336 N N . ALA A 1 171 ? 19.732 6.770 -12.565 1.00 71.25 171 ALA A N 1
ATOM 1337 C CA . ALA A 1 171 ? 20.682 6.291 -11.565 1.00 71.25 171 ALA A CA 1
ATOM 1338 C C . ALA A 1 171 ? 21.372 4.991 -12.006 1.00 71.25 171 ALA A C 1
ATOM 1340 O O . ALA A 1 171 ? 22.557 4.812 -11.735 1.00 71.25 171 ALA A O 1
ATOM 1341 N N . ARG A 1 172 ? 20.667 4.119 -12.738 1.00 66.94 172 ARG A N 1
ATOM 1342 C CA . ARG A 1 172 ? 21.223 2.855 -1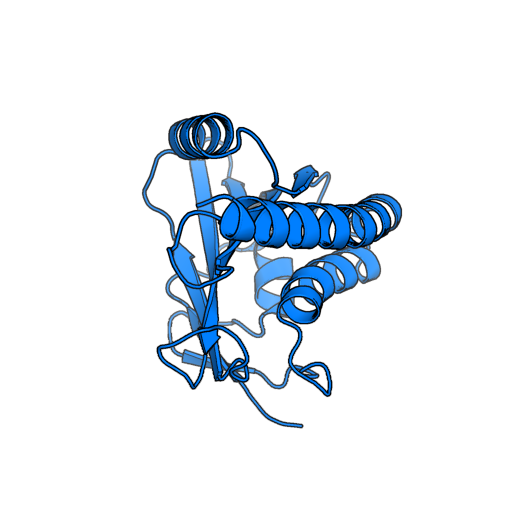3.247 1.00 66.94 172 ARG A CA 1
ATOM 1343 C C . ARG A 1 172 ? 22.180 3.030 -14.409 1.00 66.94 172 ARG A C 1
ATOM 1345 O O . ARG A 1 172 ? 23.157 2.305 -14.483 1.00 66.94 172 ARG A O 1
ATOM 1352 N N . GLN A 1 173 ? 21.938 3.996 -15.292 1.00 61.84 173 GLN A N 1
ATOM 1353 C CA . GLN A 1 173 ? 22.849 4.272 -16.412 1.00 61.84 173 GLN A CA 1
ATOM 1354 C C . GLN A 1 173 ? 24.224 4.793 -15.958 1.00 61.84 173 GLN A C 1
ATOM 1356 O O . GLN A 1 173 ? 25.155 4.855 -16.758 1.00 61.84 173 GLN A O 1
ATOM 1361 N N . LYS A 1 174 ? 24.343 5.215 -14.693 1.00 56.53 174 LYS A N 1
ATOM 1362 C CA . LYS A 1 174 ? 25.565 5.776 -14.101 1.00 56.53 174 LYS A CA 1
ATOM 1363 C C . LYS A 1 174 ? 26.383 4.758 -13.292 1.00 56.53 174 LYS A C 1
ATOM 1365 O O . LYS A 1 174 ? 27.413 5.153 -12.744 1.00 56.53 174 LYS A O 1
ATOM 1370 N N . ILE A 1 175 ? 25.925 3.507 -13.194 1.00 55.56 175 ILE A N 1
ATOM 1371 C CA . ILE A 1 175 ? 26.618 2.376 -12.549 1.00 55.56 175 ILE A CA 1
ATOM 1372 C C . ILE A 1 175 ? 27.283 1.533 -13.637 1.00 55.56 175 ILE A C 1
ATOM 1374 O O . ILE A 1 175 ? 28.456 1.151 -13.430 1.00 55.56 175 ILE A O 1
#

Organism: NCBI:txid1582974

Foldseek 3Di:
DDWAKEQEPDDCPPQVQWKWFKKKWDFALPPLQETFIKIWTWTDHVPDIWIKIKGFDFPDPRHHQGAGRHIYIYIDPDDVVVVVVVCVVSPPDAMQMFTWPTDTRNQLCVLVVHDHRGMGTDDDPRPPGRDPLCVVLVSVVSCVVVPRGPVVSSVVSVVRVVVRVVVSVVVSVVD

Radius of gyration: 15.72 Å; chains: 1; bounding box: 42×33×42 Å

pLDDT: mean 78.25, std 14.35, range [39.31, 96.19]